Protein AF-T1A538-F1 (afdb_monomer_lite)

Secondary structure (DSSP, 8-state):
-HHHHHHHHHHH-TT-SEEEEEEEEEEEEEEESSTT-EEEEEEEEEEEEEEEE-TT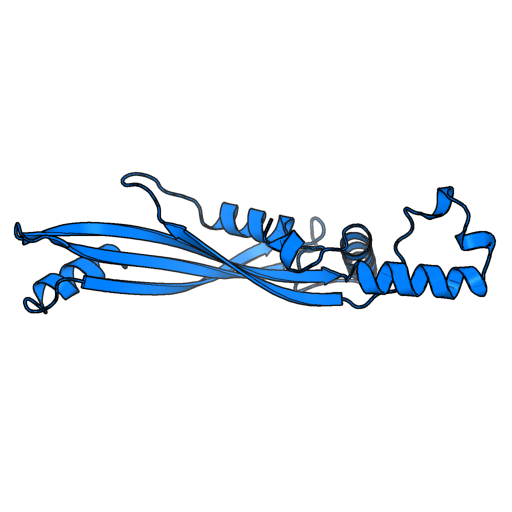S-EEEEEEEEEEEEEEEE-HHHHHHHHHHHHHH-GGGG-GGGTTS-----EEEEEEEEEEEEPTT----HHHHHHHHHHHSSEE--S---HHHHHHHHHHHHHS---HHHHH-

Structure (mmCIF, N/CA/C/O backbone):
data_AF-T1A538-F1
#
_entry.id   AF-T1A538-F1
#
loop_
_atom_site.group_PDB
_atom_site.id
_atom_site.type_symbol
_atom_site.label_atom_id
_atom_site.label_alt_id
_atom_site.label_comp_id
_atom_site.label_asym_id
_atom_site.label_entity_id
_atom_site.label_seq_id
_atom_site.pdbx_PDB_ins_code
_atom_site.Cartn_x
_atom_site.Cartn_y
_atom_site.Cartn_z
_atom_site.occupancy
_atom_site.B_iso_or_equiv
_atom_site.auth_seq_id
_atom_site.auth_comp_id
_atom_site.auth_asym_id
_atom_site.auth_atom_id
_atom_site.pdbx_PDB_model_num
ATOM 1 N N . ALA A 1 1 ? -17.164 -3.636 15.874 1.00 82.81 1 ALA A N 1
ATOM 2 C CA . ALA A 1 1 ? -16.855 -4.527 17.015 1.00 82.81 1 ALA A CA 1
ATOM 3 C C . ALA A 1 1 ? -15.858 -3.884 17.983 1.00 82.81 1 ALA A C 1
ATOM 5 O O . ALA A 1 1 ? -16.205 -3.760 19.150 1.00 82.81 1 ALA A O 1
ATOM 6 N N . CYS A 1 2 ? -14.695 -3.406 17.513 1.00 94.25 2 CYS A N 1
ATOM 7 C CA . CYS A 1 2 ? -13.630 -2.834 18.357 1.00 94.25 2 CYS A CA 1
ATOM 8 C C . CYS A 1 2 ? -14.102 -1.739 19.326 1.00 94.25 2 CYS A C 1
ATOM 10 O O . CYS A 1 2 ? -13.781 -1.815 20.503 1.00 94.25 2 CYS A O 1
ATOM 12 N N . ALA A 1 3 ? -14.936 -0.796 18.872 1.00 94.19 3 ALA A N 1
ATOM 13 C CA . ALA A 1 3 ? -15.484 0.266 19.723 1.00 94.19 3 ALA A CA 1
ATOM 14 C C . ALA A 1 3 ? -16.205 -0.251 20.977 1.00 94.19 3 ALA A C 1
ATOM 16 O O . ALA A 1 3 ? -15.856 0.139 22.085 1.00 94.19 3 ALA A O 1
ATOM 17 N N . LYS A 1 4 ? -17.134 -1.202 20.814 1.00 95.31 4 LYS A N 1
ATOM 18 C CA . LYS A 1 4 ? -17.867 -1.797 21.944 1.00 95.31 4 LYS A CA 1
ATOM 19 C C . LYS A 1 4 ? -16.934 -2.531 22.908 1.00 95.31 4 LYS A C 1
ATOM 21 O O . LYS A 1 4 ? -17.143 -2.496 24.111 1.00 95.31 4 LYS A O 1
ATOM 26 N N . ILE A 1 5 ? -15.908 -3.204 22.380 1.00 97.50 5 ILE A N 1
ATOM 27 C CA . ILE A 1 5 ? -14.914 -3.904 23.205 1.00 97.50 5 ILE A CA 1
ATOM 28 C C . ILE A 1 5 ? -14.076 -2.885 23.988 1.00 97.50 5 ILE A C 1
ATOM 30 O O . ILE A 1 5 ? -13.846 -3.085 25.173 1.00 97.50 5 ILE A O 1
ATOM 34 N N . ALA A 1 6 ? -13.657 -1.784 23.358 1.00 97.25 6 ALA A N 1
ATOM 35 C CA . ALA A 1 6 ? -12.864 -0.742 24.005 1.00 97.25 6 ALA A CA 1
ATOM 36 C C . ALA A 1 6 ? -13.640 -0.046 25.139 1.00 97.25 6 ALA A C 1
ATOM 38 O O . ALA A 1 6 ? -13.090 0.166 26.218 1.00 97.25 6 ALA A O 1
ATOM 39 N N . GLU A 1 7 ? -14.930 0.236 24.933 1.00 95.75 7 GLU A N 1
ATOM 40 C CA . GLU A 1 7 ? -15.821 0.747 25.986 1.00 95.75 7 GLU A CA 1
ATOM 41 C C . GLU A 1 7 ? -15.957 -0.249 27.145 1.00 95.75 7 GLU A C 1
ATOM 43 O O . GLU A 1 7 ? -15.768 0.113 28.307 1.00 95.75 7 GLU A O 1
ATOM 48 N N . GLU A 1 8 ? -16.231 -1.518 26.834 1.00 97.06 8 GLU A N 1
ATOM 49 C CA . GLU A 1 8 ? -16.399 -2.573 27.837 1.00 97.06 8 GLU A CA 1
ATOM 50 C C . GLU A 1 8 ? -15.119 -2.799 28.657 1.00 97.06 8 GLU A C 1
ATOM 52 O O . GLU A 1 8 ? -15.186 -3.040 29.865 1.00 97.06 8 GLU A O 1
ATOM 57 N N . LEU A 1 9 ? -13.941 -2.671 28.035 1.00 97.50 9 LEU A N 1
ATOM 58 C CA . LEU A 1 9 ? -12.662 -2.716 28.741 1.00 97.50 9 LEU A CA 1
ATOM 59 C C . LEU A 1 9 ? -12.579 -1.609 29.796 1.00 97.50 9 LEU A C 1
ATOM 61 O O . LEU A 1 9 ? -12.254 -1.899 30.944 1.00 97.50 9 LEU A O 1
ATOM 65 N N . LEU A 1 10 ? -12.939 -0.367 29.468 1.00 96.56 10 LEU A N 1
ATOM 66 C CA . LEU A 1 10 ? -12.928 0.713 30.458 1.00 96.56 10 LEU A CA 1
ATOM 67 C C . LEU A 1 10 ? -13.969 0.502 31.567 1.00 96.56 10 LEU A C 1
ATOM 69 O O . LEU A 1 10 ? -13.710 0.869 32.714 1.00 96.56 10 LEU A O 1
ATOM 73 N N . VAL A 1 11 ? -15.126 -0.098 31.268 1.00 95.06 11 VAL A N 1
ATOM 74 C CA . VAL A 1 11 ? -16.145 -0.440 32.281 1.00 95.06 11 VAL A CA 1
ATOM 75 C C . VAL A 1 11 ? -15.618 -1.480 33.274 1.00 95.06 11 VAL A C 1
ATOM 77 O O . VAL A 1 11 ? -15.795 -1.322 34.483 1.00 95.06 11 VAL A O 1
ATOM 80 N N . ARG A 1 12 ? -14.951 -2.531 32.782 1.00 96.94 12 ARG A N 1
ATOM 81 C CA . ARG A 1 12 ? -14.414 -3.621 33.617 1.00 96.94 12 ARG A CA 1
ATOM 82 C C . ARG A 1 12 ? -13.140 -3.238 34.359 1.00 96.94 12 ARG A C 1
ATOM 84 O O . ARG A 1 12 ? -12.905 -3.720 35.464 1.00 96.94 12 ARG A O 1
ATOM 91 N N . HIS A 1 13 ? -12.335 -2.365 33.770 1.00 96.44 13 HIS A N 1
ATOM 92 C CA . HIS A 1 13 ? -11.056 -1.922 34.307 1.00 96.44 13 HIS A CA 1
ATOM 93 C C . HIS A 1 13 ? -11.161 -0.463 34.763 1.00 96.44 13 HIS A C 1
ATOM 95 O O . HIS A 1 13 ? -10.557 0.427 34.178 1.00 96.44 13 HIS A O 1
ATOM 101 N N . GLN A 1 14 ? -11.918 -0.212 35.840 1.00 93.19 14 GLN A N 1
ATOM 102 C CA . GLN A 1 14 ? -12.175 1.146 36.358 1.00 93.19 14 GLN A CA 1
ATOM 103 C C . GLN A 1 14 ? -10.911 1.915 36.783 1.00 93.19 14 GLN A C 1
ATOM 105 O O . GLN A 1 14 ? -10.948 3.134 36.906 1.00 93.19 14 GLN A O 1
ATOM 110 N N . TYR A 1 15 ? -9.799 1.212 37.009 1.00 94.81 15 TYR A N 1
ATOM 111 C CA . TYR A 1 15 ? -8.495 1.804 37.318 1.00 94.81 15 TYR A CA 1
ATOM 112 C C . TYR A 1 15 ? -7.754 2.334 36.077 1.00 94.81 15 TYR A C 1
ATOM 114 O O . TYR A 1 15 ? -6.725 2.990 36.225 1.00 94.81 15 TYR A O 1
ATOM 122 N N . ALA A 1 16 ? -8.220 2.005 34.868 1.00 96.81 16 ALA A N 1
ATOM 123 C CA . ALA A 1 16 ? -7.608 2.408 33.610 1.00 96.81 16 ALA A CA 1
ATOM 124 C C . ALA A 1 16 ? -8.361 3.592 32.988 1.00 96.81 16 ALA A C 1
ATOM 126 O O . ALA A 1 16 ? -9.595 3.640 32.993 1.00 96.81 16 ALA A O 1
ATOM 127 N N . ASN A 1 17 ? -7.596 4.517 32.407 1.00 97.25 17 ASN A N 1
ATOM 128 C CA . ASN A 1 17 ? -8.140 5.642 31.647 1.00 97.25 17 ASN A CA 1
ATOM 129 C C . ASN A 1 17 ? -8.111 5.399 30.138 1.00 97.25 17 ASN A C 1
ATOM 131 O O . ASN A 1 17 ? -8.857 6.044 29.416 1.00 97.25 17 ASN A O 1
ATOM 135 N N . ASP A 1 18 ? -7.308 4.452 29.658 1.00 97.81 18 ASP A N 1
ATOM 136 C CA . ASP A 1 18 ? -7.101 4.216 28.234 1.00 97.81 18 ASP A CA 1
ATOM 137 C C . ASP A 1 18 ? -7.302 2.737 27.901 1.00 97.81 18 ASP A C 1
ATOM 139 O O . ASP A 1 18 ? -6.830 1.852 28.618 1.00 97.81 18 ASP A O 1
ATOM 143 N N . ALA A 1 19 ? -7.981 2.467 26.790 1.00 97.94 19 ALA A N 1
ATOM 144 C CA . ALA A 1 19 ? -8.110 1.132 26.222 1.00 97.94 19 ALA A CA 1
ATOM 145 C C . ALA A 1 19 ? -7.932 1.197 24.704 1.00 97.94 19 ALA A C 1
ATOM 147 O O . ALA A 1 19 ? -8.561 2.008 24.033 1.00 97.94 19 ALA A O 1
ATOM 148 N N . THR A 1 20 ? -7.088 0.327 24.149 1.00 97.62 20 THR A N 1
ATOM 149 C CA . THR A 1 20 ? -6.915 0.195 22.696 1.00 97.62 20 THR A CA 1
ATOM 150 C C . THR A 1 20 ? -7.290 -1.213 22.272 1.00 97.62 20 THR A C 1
ATOM 152 O O . THR A 1 20 ? -6.812 -2.187 22.850 1.00 97.62 20 THR A O 1
ATOM 155 N N . VAL A 1 21 ? -8.148 -1.317 21.261 1.00 98.12 21 VAL A N 1
ATOM 156 C CA . VAL A 1 21 ? -8.558 -2.586 20.656 1.00 98.12 21 VAL A CA 1
ATOM 157 C C . VAL A 1 21 ? -8.263 -2.529 19.170 1.00 98.12 21 VAL A C 1
ATOM 159 O O . VAL A 1 21 ? -8.802 -1.674 18.470 1.00 98.12 21 VAL A O 1
ATOM 162 N N . SER A 1 22 ? -7.455 -3.463 18.687 1.00 97.31 22 SER A N 1
ATOM 163 C CA . SER A 1 22 ? -7.200 -3.668 17.265 1.00 97.31 22 SER A CA 1
ATOM 164 C C . SER A 1 22 ? -7.777 -5.004 16.796 1.00 97.31 22 SER A C 1
ATOM 166 O O . SER A 1 22 ? -7.909 -5.956 17.566 1.00 97.31 22 SER A O 1
ATOM 168 N N . ALA A 1 23 ? -8.163 -5.058 15.527 1.00 96.88 23 ALA A N 1
ATOM 169 C CA . ALA A 1 23 ? -8.575 -6.267 14.835 1.00 96.88 23 ALA A CA 1
ATOM 170 C C . ALA A 1 23 ? -8.012 -6.248 13.414 1.00 96.88 23 ALA A C 1
ATOM 172 O O . ALA A 1 23 ? -7.987 -5.203 12.761 1.00 96.88 23 ALA A O 1
ATOM 173 N N . GLU A 1 24 ? -7.591 -7.415 12.943 1.00 96.81 24 GLU A N 1
ATOM 174 C CA . GLU A 1 24 ? -7.107 -7.635 11.584 1.00 96.81 24 GLU A CA 1
ATOM 175 C C . GLU A 1 24 ? -7.903 -8.795 10.982 1.00 96.81 24 GLU A C 1
ATOM 177 O O . GLU A 1 24 ? -8.223 -9.760 11.683 1.00 96.81 24 GLU A O 1
ATOM 182 N N . ALA A 1 25 ? -8.271 -8.682 9.710 1.00 95.94 25 ALA A N 1
ATOM 183 C CA . ALA A 1 25 ? -9.032 -9.706 9.009 1.00 95.94 25 ALA A CA 1
ATOM 184 C C . ALA A 1 25 ? -8.546 -9.851 7.568 1.00 95.94 25 ALA A C 1
ATOM 186 O O . ALA A 1 25 ? -8.325 -8.851 6.884 1.00 95.94 25 ALA A O 1
ATOM 187 N N . GLU A 1 26 ? -8.429 -11.096 7.108 1.00 95.81 26 GLU A N 1
ATOM 188 C CA . GLU A 1 26 ? -8.192 -11.401 5.699 1.00 95.81 26 GLU A CA 1
ATOM 189 C C . GLU A 1 26 ? -9.430 -11.040 4.872 1.00 95.81 26 GLU A C 1
ATOM 191 O O . GLU A 1 26 ? -10.569 -11.351 5.233 1.00 95.81 26 GLU A O 1
ATOM 196 N N . PHE A 1 27 ? -9.195 -10.376 3.749 1.00 94.69 27 PHE A N 1
ATOM 197 C CA . PHE A 1 27 ? -10.213 -9.909 2.829 1.00 94.69 27 PHE A CA 1
ATOM 198 C C . PHE A 1 27 ? -9.806 -10.259 1.405 1.00 94.69 27 PHE A C 1
ATOM 200 O O . PHE A 1 27 ? -8.691 -9.972 0.980 1.00 94.69 27 PHE A O 1
ATOM 207 N N . PHE A 1 28 ? -10.721 -10.875 0.663 1.00 94.69 28 PHE A N 1
ATOM 208 C CA . PHE A 1 28 ? -10.448 -11.366 -0.682 1.00 94.69 28 PHE A CA 1
ATOM 209 C C . PHE A 1 28 ? -11.250 -10.564 -1.700 1.00 94.69 28 PHE A C 1
ATOM 211 O O . PHE A 1 28 ? -12.479 -10.503 -1.615 1.00 94.69 28 PHE A O 1
ATOM 218 N N . LEU A 1 29 ? -10.567 -9.996 -2.694 1.00 93.12 29 LEU A N 1
ATOM 219 C CA . LEU A 1 29 ? -11.211 -9.364 -3.844 1.00 93.12 29 LEU A CA 1
ATOM 220 C C . LEU A 1 29 ? -10.921 -10.160 -5.102 1.00 93.12 29 LEU A C 1
ATOM 222 O O . LEU A 1 29 ? -9.799 -10.598 -5.344 1.00 93.12 29 LEU A O 1
ATOM 226 N N . ARG A 1 30 ? -11.944 -10.314 -5.939 1.00 93.06 30 ARG A N 1
ATOM 227 C CA . ARG A 1 30 ? -11.769 -10.905 -7.258 1.00 93.06 30 ARG A CA 1
ATOM 228 C C . ARG A 1 30 ? -11.192 -9.854 -8.202 1.00 93.06 30 ARG A C 1
ATOM 230 O O . ARG A 1 30 ? -11.893 -8.909 -8.554 1.00 93.06 30 ARG A O 1
ATOM 237 N N . LYS A 1 31 ? -9.923 -10.009 -8.582 1.00 90.88 31 LYS A N 1
ATOM 238 C CA . LYS A 1 31 ? -9.180 -9.057 -9.420 1.00 90.88 31 LYS A CA 1
ATOM 239 C C . LYS A 1 31 ? -8.250 -9.791 -10.375 1.00 90.88 31 LYS A C 1
ATOM 241 O O . LYS A 1 31 ? -7.918 -10.954 -10.179 1.00 90.88 31 LYS A O 1
ATOM 246 N N . GLY A 1 32 ? -7.849 -9.111 -11.440 1.00 89.88 32 GLY A N 1
ATOM 247 C CA . GLY A 1 32 ? -6.956 -9.658 -12.447 1.00 89.88 32 GLY A CA 1
ATOM 248 C C . GLY A 1 32 ? -6.352 -8.559 -13.299 1.00 89.88 32 GLY A C 1
ATOM 249 O O . GLY A 1 32 ? -6.907 -7.469 -13.411 1.00 89.88 32 GLY A O 1
ATOM 250 N N . ILE A 1 33 ? -5.229 -8.861 -13.939 1.00 87.81 33 ILE A N 1
ATOM 251 C CA . ILE A 1 33 ? -4.534 -7.920 -14.829 1.00 87.81 33 ILE A CA 1
ATOM 252 C C . ILE A 1 33 ? -5.327 -7.593 -16.105 1.00 87.81 33 ILE A C 1
ATOM 254 O O . ILE A 1 33 ? -5.079 -6.583 -16.759 1.00 87.81 33 ILE A O 1
ATOM 258 N N . ALA A 1 34 ? -6.274 -8.457 -16.475 1.00 85.12 34 ALA A N 1
ATOM 259 C CA . ALA A 1 34 ? -7.147 -8.290 -17.624 1.00 85.12 34 ALA A CA 1
ATOM 260 C C . ALA A 1 34 ? -8.491 -9.006 -17.391 1.00 85.12 34 ALA A C 1
ATOM 262 O O . ALA A 1 34 ? -8.535 -10.004 -16.660 1.00 85.12 34 ALA A O 1
ATOM 263 N N . PRO A 1 35 ? -9.577 -8.566 -18.057 1.00 81.31 35 PRO A N 1
ATOM 264 C CA . PRO A 1 35 ? -10.861 -9.261 -18.015 1.00 81.31 35 PRO A CA 1
ATOM 265 C C . PRO A 1 35 ? -10.726 -10.745 -18.388 1.00 81.31 35 PRO A C 1
ATOM 267 O O . PRO A 1 35 ? -10.026 -11.099 -19.338 1.00 81.31 35 PRO A O 1
ATOM 270 N N . GLY A 1 36 ? -11.390 -11.624 -17.634 1.00 83.44 36 GLY A N 1
ATOM 271 C CA . GLY A 1 36 ? -11.318 -13.079 -17.833 1.00 83.44 36 GLY A CA 1
ATOM 272 C C . GLY A 1 36 ? -10.043 -13.749 -17.298 1.00 83.44 36 GLY A C 1
ATOM 273 O O . GLY A 1 36 ? -9.903 -14.964 -17.427 1.00 83.44 36 GLY A O 1
ATOM 274 N N . ARG A 1 37 ? -9.131 -12.989 -16.676 1.00 84.19 37 ARG A N 1
ATOM 275 C CA . ARG A 1 37 ? -7.935 -13.487 -15.972 1.00 84.19 37 ARG A CA 1
ATOM 276 C C . ARG A 1 37 ? -7.932 -13.054 -14.510 1.00 84.19 37 ARG A C 1
ATOM 278 O O . ARG A 1 37 ? -6.963 -12.483 -14.024 1.00 84.19 37 ARG A O 1
ATOM 285 N N . GLU A 1 38 ? -9.052 -13.284 -13.842 1.00 91.38 38 GLU A N 1
ATOM 286 C CA . GLU A 1 38 ? -9.250 -12.890 -12.451 1.00 91.38 38 GLU A CA 1
ATOM 287 C C . GLU A 1 38 ? -9.004 -14.064 -11.504 1.00 91.38 38 GLU A C 1
ATOM 289 O O . GLU A 1 38 ? -9.413 -15.196 -11.777 1.00 91.38 38 GLU A O 1
ATOM 294 N N . SER A 1 39 ? -8.403 -13.762 -10.362 1.00 91.44 39 SER A N 1
ATOM 295 C CA . SER A 1 39 ? -8.261 -14.631 -9.198 1.00 91.44 39 SER A CA 1
ATOM 296 C C . SER A 1 39 ? -8.769 -13.913 -7.950 1.00 91.44 39 SER A C 1
ATOM 298 O O . SER A 1 39 ? -9.120 -12.734 -7.993 1.00 91.44 39 SER A O 1
ATOM 300 N N . PHE A 1 40 ? -8.868 -14.642 -6.841 1.00 94.19 40 PHE A N 1
ATOM 301 C CA . PHE A 1 40 ? -9.010 -14.013 -5.534 1.00 94.19 40 PHE A CA 1
ATOM 302 C C . PHE A 1 40 ? -7.633 -13.550 -5.073 1.00 94.19 40 PHE A C 1
ATOM 304 O O . PHE A 1 40 ? -6.747 -14.379 -4.878 1.00 94.19 40 PHE A O 1
ATOM 311 N N . GLU A 1 41 ? -7.482 -12.241 -4.926 1.00 93.56 41 GLU A N 1
ATOM 312 C CA . GLU A 1 41 ? -6.303 -11.603 -4.351 1.00 93.56 41 GLU A CA 1
ATOM 313 C C . GLU A 1 41 ? -6.571 -11.312 -2.872 1.00 93.56 41 GLU A C 1
ATOM 315 O O . GLU A 1 41 ? -7.681 -10.899 -2.511 1.00 93.56 41 GLU A O 1
ATOM 320 N N . ASP A 1 42 ? -5.574 -11.568 -2.028 1.00 93.81 42 ASP A N 1
ATOM 321 C CA . ASP A 1 42 ? -5.648 -11.403 -0.582 1.00 93.81 42 ASP A CA 1
ATOM 322 C C . ASP A 1 42 ? -5.168 -10.023 -0.125 1.00 93.81 42 ASP A C 1
ATOM 324 O O . ASP A 1 42 ? -4.167 -9.473 -0.587 1.00 93.81 42 ASP A O 1
ATOM 328 N N . PHE A 1 43 ? -5.902 -9.478 0.835 1.00 95.62 43 PHE A N 1
ATOM 329 C CA . PHE A 1 43 ? -5.629 -8.212 1.491 1.00 95.62 43 PHE A CA 1
ATOM 330 C C . PHE A 1 43 ? -5.924 -8.344 2.982 1.00 95.62 43 PHE A C 1
ATOM 332 O O . PHE A 1 43 ? -6.675 -9.226 3.401 1.00 95.62 43 PHE A O 1
ATOM 339 N N . THR A 1 44 ? -5.402 -7.423 3.786 1.00 97.38 44 THR A N 1
ATOM 340 C CA . THR A 1 44 ? -5.754 -7.347 5.208 1.00 97.38 44 THR A CA 1
ATOM 341 C C . THR A 1 44 ? -6.538 -6.071 5.462 1.00 97.38 44 THR A C 1
ATOM 343 O O . THR A 1 44 ? -6.065 -4.980 5.151 1.00 97.38 44 THR A O 1
ATOM 346 N N . ILE A 1 45 ? -7.720 -6.185 6.064 1.00 96.94 45 ILE A N 1
ATOM 347 C CA . ILE A 1 45 ? -8.454 -5.041 6.611 1.00 96.94 45 ILE A CA 1
ATOM 348 C C . ILE A 1 45 ? -8.068 -4.879 8.076 1.00 96.94 45 ILE A C 1
ATOM 350 O O . ILE A 1 45 ? -7.982 -5.851 8.828 1.00 96.94 45 ILE A O 1
ATOM 354 N N . LEU A 1 46 ? -7.861 -3.632 8.480 1.00 96.75 46 LEU A N 1
ATOM 355 C CA . LEU A 1 46 ? -7.456 -3.253 9.821 1.00 96.75 46 LEU A CA 1
ATOM 356 C C . LEU A 1 46 ? -8.547 -2.397 10.453 1.00 96.75 46 LEU A C 1
ATOM 358 O O . LEU A 1 46 ? -9.087 -1.484 9.826 1.00 96.75 46 LEU A O 1
ATOM 362 N N . ALA A 1 47 ? -8.836 -2.653 11.719 1.00 96.12 47 ALA A N 1
ATOM 363 C CA . ALA A 1 47 ? -9.679 -1.796 12.534 1.00 96.12 47 ALA A CA 1
ATOM 364 C C . ALA A 1 47 ? -8.987 -1.537 13.868 1.00 96.12 47 ALA A C 1
ATOM 366 O O . ALA A 1 47 ? -8.518 -2.465 14.521 1.00 96.12 47 ALA A O 1
ATOM 367 N N . GLU A 1 48 ? -8.971 -0.286 14.305 1.00 96.75 48 GLU A N 1
ATOM 368 C CA . GLU A 1 48 ? -8.467 0.107 15.618 1.00 96.75 48 GLU A CA 1
ATOM 369 C C . GLU A 1 48 ? -9.524 0.951 16.326 1.00 96.75 48 GLU A C 1
ATOM 371 O O . GLU A 1 48 ? -10.320 1.659 15.711 1.00 96.75 48 GLU A O 1
ATOM 376 N N . THR A 1 49 ? -9.613 0.865 17.643 1.00 97.50 49 THR A N 1
ATOM 377 C CA . THR A 1 49 ? -10.359 1.842 18.427 1.00 97.50 49 THR A CA 1
ATOM 378 C C . THR A 1 49 ? -9.615 2.126 19.712 1.00 97.50 49 THR A C 1
ATOM 380 O O . THR A 1 49 ? -9.316 1.205 20.471 1.00 97.50 49 THR A O 1
ATOM 383 N N . ARG A 1 50 ? -9.342 3.407 19.944 1.00 97.06 50 ARG A N 1
ATOM 384 C CA . ARG A 1 50 ? -8.859 3.933 21.215 1.00 97.06 50 ARG A CA 1
ATOM 385 C C . ARG A 1 50 ? -10.043 4.503 21.983 1.00 97.06 50 ARG A C 1
ATOM 387 O O . ARG A 1 50 ? -10.806 5.291 21.432 1.00 97.06 50 ARG A O 1
ATOM 394 N N . ALA A 1 51 ? -10.194 4.100 23.232 1.00 97.25 51 ALA A N 1
ATOM 395 C CA . ALA A 1 51 ? -11.124 4.683 24.179 1.00 97.25 51 ALA A CA 1
ATOM 396 C C . ALA A 1 51 ? -10.332 5.401 25.269 1.00 97.25 51 ALA A C 1
ATOM 398 O O . ALA A 1 51 ? -9.376 4.831 25.798 1.00 97.25 51 ALA A O 1
ATOM 399 N N . HIS A 1 52 ? -10.746 6.618 25.609 1.00 97.38 52 HIS A N 1
ATOM 400 C CA . HIS A 1 52 ? -10.143 7.419 26.667 1.00 97.38 52 HIS A CA 1
ATOM 401 C C . HIS A 1 52 ? -11.217 7.890 27.650 1.00 97.38 52 HIS A C 1
ATOM 403 O O . HIS A 1 52 ? -12.247 8.420 27.239 1.00 97.38 52 HIS A O 1
ATOM 409 N N . ARG A 1 53 ? -10.980 7.708 28.949 1.00 97.12 53 ARG A N 1
ATOM 410 C CA . ARG A 1 53 ? -11.811 8.212 30.043 1.00 97.12 53 ARG A CA 1
ATOM 411 C C . ARG A 1 53 ? -11.240 9.540 30.532 1.00 97.12 53 ARG A C 1
ATOM 413 O O . ARG A 1 53 ? -10.170 9.573 31.136 1.00 97.12 53 ARG A O 1
ATOM 420 N N . GLY A 1 54 ? -11.992 10.613 30.310 1.00 94.56 54 GLY A N 1
ATOM 421 C CA . GLY A 1 54 ? -11.677 11.940 30.823 1.00 94.56 54 GLY A CA 1
ATOM 422 C C . GLY A 1 54 ? -11.835 12.044 32.342 1.00 94.56 54 GLY A C 1
ATOM 423 O O . GLY A 1 54 ? -12.442 11.194 32.996 1.00 94.56 54 GLY A O 1
ATOM 424 N N . ALA A 1 55 ? -11.319 13.133 32.916 1.00 92.81 55 ALA A N 1
ATOM 425 C CA . ALA A 1 55 ? -11.412 13.410 34.353 1.00 92.81 55 ALA A CA 1
ATOM 426 C C . ALA A 1 55 ? -12.860 13.588 34.859 1.00 92.81 55 ALA A C 1
ATOM 428 O O . ALA A 1 55 ? -13.127 13.412 36.044 1.00 92.81 55 ALA A O 1
ATOM 429 N N . ASP A 1 56 ? -13.793 13.918 33.965 1.00 93.00 56 ASP A N 1
ATOM 430 C CA . ASP A 1 56 ? -15.235 14.000 34.219 1.00 93.00 56 ASP A CA 1
ATOM 431 C C . ASP A 1 56 ? -15.942 12.631 34.152 1.00 93.00 56 ASP A C 1
ATOM 433 O O . ASP A 1 56 ? -17.157 12.540 34.331 1.00 93.00 56 ASP A O 1
ATOM 437 N N . GLY A 1 57 ? -15.187 11.560 33.895 1.00 89.56 57 GLY A N 1
ATOM 438 C CA . GLY A 1 57 ? -15.686 10.199 33.749 1.00 89.56 57 GLY A CA 1
ATOM 439 C C . GLY A 1 57 ? -16.273 9.889 32.371 1.00 89.56 57 GLY A C 1
ATOM 440 O O . GLY A 1 57 ? -16.612 8.725 32.133 1.00 89.56 57 GLY A O 1
ATOM 441 N N . GLN A 1 58 ? -16.367 10.872 31.464 1.00 93.56 58 GLN A N 1
ATOM 442 C CA . GLN A 1 58 ? -16.855 10.651 30.104 1.00 93.56 58 GLN A CA 1
ATOM 443 C C . GLN A 1 58 ? -15.842 9.851 29.289 1.00 93.56 58 GLN A C 1
ATOM 445 O O . GLN A 1 58 ? -14.632 10.041 29.406 1.00 93.56 58 GLN A O 1
ATOM 450 N N . VAL A 1 59 ? -16.351 8.949 28.450 1.00 94.38 59 VAL A N 1
ATOM 451 C CA . VAL A 1 59 ? -15.530 8.141 27.547 1.00 94.38 59 VAL A CA 1
ATOM 452 C C . VAL A 1 59 ? -15.616 8.720 26.142 1.00 94.38 59 VAL A C 1
ATOM 454 O O . VAL A 1 59 ? -16.707 8.881 25.598 1.00 94.38 59 VAL A O 1
ATOM 457 N N . THR A 1 60 ? -14.464 9.006 25.545 1.00 95.25 60 THR A N 1
ATOM 458 C CA . THR A 1 60 ? -14.337 9.383 24.138 1.00 95.25 60 THR A CA 1
ATOM 459 C C . THR A 1 60 ? -13.740 8.231 23.343 1.00 95.25 60 THR A C 1
ATOM 461 O O . THR A 1 60 ? -12.909 7.472 23.845 1.00 95.25 60 THR A O 1
ATOM 464 N N . LEU A 1 61 ? -14.185 8.086 22.094 1.00 95.56 61 LEU A N 1
ATOM 465 C CA . LEU A 1 61 ? -13.715 7.047 21.187 1.00 95.56 61 LEU A CA 1
ATOM 466 C C . LEU A 1 61 ? -13.063 7.660 19.955 1.00 95.56 61 LEU A C 1
ATOM 468 O O . LEU A 1 61 ? -13.689 8.443 19.240 1.00 95.56 61 LEU A O 1
ATOM 472 N N . THR A 1 62 ? -11.860 7.192 19.649 1.00 95.94 62 THR A N 1
ATOM 473 C CA . THR A 1 62 ? -11.181 7.442 18.382 1.00 95.94 62 THR A CA 1
ATOM 474 C C . THR A 1 62 ? -11.134 6.144 17.597 1.00 95.94 62 THR A C 1
ATOM 476 O O . THR A 1 62 ? -10.496 5.171 18.003 1.00 95.94 62 THR A O 1
ATOM 479 N N . ARG A 1 63 ? -11.859 6.103 16.480 1.00 96.00 63 ARG A N 1
ATOM 480 C CA . ARG A 1 63 ? -11.937 4.926 15.609 1.00 96.00 63 ARG A CA 1
ATOM 481 C C . ARG A 1 63 ? -10.876 5.039 14.527 1.00 96.00 63 ARG A C 1
ATOM 483 O O . ARG A 1 63 ? -10.684 6.119 13.984 1.00 96.00 63 ARG A O 1
ATOM 490 N N . GLY A 1 64 ? -10.248 3.927 14.187 1.00 95.44 64 GLY A N 1
ATOM 491 C CA . GLY A 1 64 ? -9.326 3.808 13.073 1.00 95.44 64 GLY A CA 1
ATOM 492 C C . GLY A 1 64 ? -9.760 2.709 12.113 1.00 95.44 64 GLY A C 1
ATOM 493 O O . GLY A 1 64 ? -10.258 1.662 12.536 1.00 95.44 64 GLY A O 1
ATOM 494 N N . ILE A 1 65 ? -9.556 2.955 10.824 1.00 96.19 65 ILE A N 1
ATOM 495 C CA . ILE A 1 65 ? -9.693 1.960 9.762 1.00 96.19 65 ILE A CA 1
ATOM 496 C C . ILE A 1 65 ? -8.425 1.960 8.924 1.00 96.19 65 ILE A C 1
ATOM 498 O O . ILE A 1 65 ? -7.784 2.994 8.721 1.00 96.19 65 ILE A O 1
ATOM 502 N N . GLY A 1 66 ? -8.047 0.786 8.456 1.00 96.56 66 GLY A N 1
ATOM 503 C CA . GLY A 1 66 ? -6.859 0.623 7.661 1.00 96.56 66 GLY A CA 1
ATOM 504 C C . GLY A 1 66 ? -6.960 -0.549 6.716 1.00 96.56 66 GLY A C 1
ATOM 505 O O . GLY A 1 66 ? -7.897 -1.349 6.763 1.00 96.56 66 GLY A O 1
ATOM 506 N N . ALA A 1 67 ? -5.955 -0.640 5.868 1.00 97.38 67 ALA A N 1
ATOM 507 C CA . ALA A 1 67 ? -5.792 -1.744 4.958 1.00 97.38 67 ALA A CA 1
ATOM 508 C C . ALA A 1 67 ? -4.305 -2.019 4.735 1.00 97.38 67 ALA A C 1
ATOM 510 O O . ALA A 1 67 ? -3.455 -1.140 4.904 1.00 97.38 67 ALA A O 1
ATOM 511 N N . GLU A 1 68 ? -3.993 -3.247 4.360 1.00 97.38 68 GLU A N 1
ATOM 512 C CA . GLU A 1 68 ? -2.665 -3.663 3.951 1.00 97.38 68 GLU A CA 1
ATOM 513 C C . GLU A 1 68 ? -2.768 -4.473 2.663 1.00 97.38 68 GLU A C 1
ATOM 515 O O . GLU A 1 68 ? -3.611 -5.365 2.539 1.00 97.38 68 GLU A O 1
ATOM 520 N N . ALA A 1 69 ? -1.899 -4.149 1.709 1.00 96.38 69 ALA A N 1
ATOM 521 C CA . ALA A 1 69 ? -1.806 -4.846 0.438 1.00 96.38 69 ALA A CA 1
ATOM 522 C C . ALA A 1 69 ? -0.349 -5.129 0.075 1.00 96.38 69 ALA A C 1
ATOM 524 O O . ALA A 1 69 ? 0.581 -4.408 0.464 1.00 96.38 69 ALA A O 1
ATOM 525 N N . VAL A 1 70 ? -0.166 -6.189 -0.706 1.00 95.50 70 VAL A N 1
ATOM 526 C CA . VAL A 1 70 ? 1.121 -6.561 -1.281 1.00 95.50 70 VAL A CA 1
ATOM 527 C C . VAL A 1 70 ? 1.191 -6.080 -2.726 1.00 95.50 70 VAL A C 1
ATOM 529 O O . VAL A 1 70 ? 0.323 -6.355 -3.551 1.00 95.50 70 VAL A O 1
ATOM 532 N N . GLY A 1 71 ? 2.273 -5.382 -3.045 1.00 95.19 71 GLY A N 1
ATOM 533 C CA . GLY A 1 71 ? 2.586 -4.947 -4.394 1.00 95.19 71 GLY A CA 1
ATOM 534 C C . GLY A 1 71 ? 4.035 -5.208 -4.759 1.00 95.19 71 GLY A C 1
ATOM 535 O O . GLY A 1 71 ? 4.783 -5.888 -4.049 1.00 95.19 71 GLY A O 1
ATOM 536 N N . MET A 1 72 ? 4.434 -4.651 -5.892 1.00 96.19 72 MET A N 1
ATOM 537 C CA . MET A 1 72 ? 5.787 -4.741 -6.406 1.00 96.19 72 MET A CA 1
ATOM 538 C C . MET A 1 72 ? 6.360 -3.342 -6.600 1.00 96.19 72 MET A C 1
ATOM 540 O O . MET A 1 72 ? 5.706 -2.465 -7.168 1.00 96.19 72 MET A O 1
ATOM 544 N N . THR A 1 73 ? 7.601 -3.149 -6.163 1.00 97.88 73 THR A N 1
ATOM 545 C CA . THR A 1 73 ? 8.373 -1.926 -6.403 1.00 97.88 73 THR A CA 1
ATOM 546 C C . THR A 1 73 ? 9.600 -2.246 -7.242 1.00 97.88 73 THR A C 1
ATOM 548 O O . THR A 1 73 ? 10.254 -3.268 -7.029 1.00 97.88 73 THR A O 1
ATOM 551 N N . ALA A 1 74 ? 9.891 -1.392 -8.224 1.00 98.19 74 ALA A N 1
ATOM 552 C CA . ALA A 1 74 ? 11.095 -1.459 -9.050 1.00 98.19 74 ALA A CA 1
ATOM 553 C C . ALA A 1 74 ? 12.012 -0.281 -8.708 1.00 98.19 74 ALA A C 1
ATOM 555 O O . ALA A 1 74 ? 11.537 0.845 -8.565 1.00 98.19 74 ALA A O 1
ATOM 556 N N . CYS A 1 75 ? 13.314 -0.534 -8.567 1.00 97.81 75 CYS A N 1
ATOM 557 C CA . CYS A 1 75 ? 14.256 0.469 -8.077 1.00 97.81 75 CYS A CA 1
ATOM 558 C C . CYS A 1 75 ? 14.663 1.462 -9.182 1.00 97.81 75 CYS A C 1
ATOM 560 O O . CYS A 1 75 ? 15.306 1.046 -10.153 1.00 97.81 75 CYS A O 1
ATOM 562 N N . PRO A 1 76 ? 14.365 2.769 -9.046 1.00 97.25 76 PRO A N 1
ATOM 563 C CA . PRO A 1 76 ? 14.797 3.763 -10.031 1.00 97.25 76 PRO A CA 1
ATOM 564 C C . PRO A 1 76 ? 16.319 3.979 -10.010 1.00 97.25 76 PRO A C 1
ATOM 566 O O . PRO A 1 76 ? 16.930 4.111 -11.065 1.00 97.25 76 PRO A O 1
ATOM 569 N N . CYS A 1 77 ? 16.968 3.926 -8.840 1.00 96.94 77 CYS A N 1
ATOM 570 C CA . CYS A 1 77 ? 18.423 4.117 -8.719 1.00 96.94 77 CYS A CA 1
ATOM 571 C C . CYS A 1 77 ? 19.229 3.057 -9.487 1.00 96.94 77 CYS A C 1
ATOM 573 O O . CYS A 1 77 ? 20.129 3.380 -10.267 1.00 96.94 77 CYS A O 1
ATOM 575 N N . ALA A 1 78 ? 18.888 1.780 -9.293 1.00 97.56 78 ALA A N 1
ATOM 576 C CA . ALA A 1 78 ? 19.562 0.690 -9.989 1.00 97.56 78 ALA A CA 1
ATOM 577 C C . ALA A 1 78 ? 19.284 0.737 -11.499 1.00 97.56 78 ALA A C 1
ATOM 579 O O . ALA A 1 78 ? 20.192 0.473 -12.284 1.00 97.56 78 ALA A O 1
ATOM 580 N N . MET A 1 79 ? 18.079 1.155 -11.901 1.00 96.94 79 MET A N 1
ATOM 581 C CA . MET A 1 79 ? 17.719 1.331 -13.307 1.00 96.94 79 MET A CA 1
ATOM 582 C C . MET A 1 79 ? 18.607 2.364 -14.007 1.00 96.94 79 MET A C 1
ATOM 584 O O . MET A 1 79 ? 19.164 2.075 -15.068 1.00 96.94 79 MET A O 1
ATOM 588 N N . GLU A 1 80 ? 18.779 3.539 -13.399 1.00 95.38 80 GLU A N 1
ATOM 589 C CA . GLU A 1 80 ? 19.637 4.594 -13.948 1.00 95.38 80 GLU A CA 1
ATOM 590 C C . GLU A 1 80 ? 21.112 4.180 -13.948 1.00 95.38 80 GLU A C 1
ATOM 592 O O . GLU A 1 80 ? 21.793 4.320 -14.960 1.00 95.38 80 GLU A O 1
ATOM 597 N N . THR A 1 81 ? 21.591 3.539 -12.879 1.00 96.31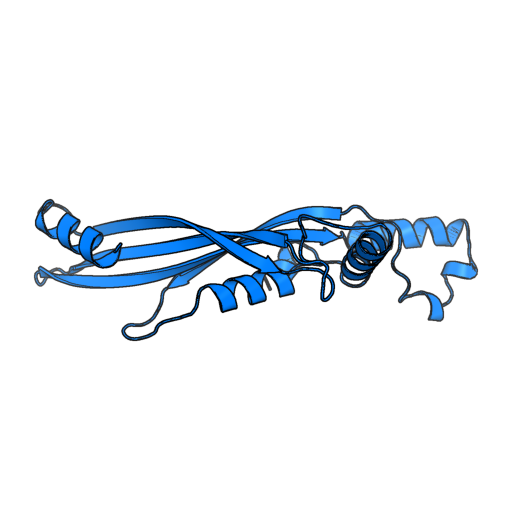 81 THR A N 1
ATOM 598 C CA . THR A 1 81 ? 22.974 3.030 -12.830 1.00 96.31 81 THR A CA 1
ATOM 599 C C . THR A 1 81 ? 23.243 2.000 -13.934 1.00 96.31 81 THR A C 1
ATOM 601 O O . THR A 1 81 ? 24.295 2.015 -14.580 1.00 96.31 81 THR A O 1
ATOM 604 N N . CYS A 1 82 ? 22.299 1.085 -14.175 1.00 96.69 82 CYS A N 1
ATOM 605 C CA . CYS A 1 82 ? 22.396 0.117 -15.264 1.00 96.69 82 CYS A CA 1
ATOM 606 C C . CYS A 1 82 ? 22.376 0.810 -16.631 1.00 96.69 82 CYS A C 1
ATOM 608 O O . CYS A 1 82 ? 23.155 0.433 -17.507 1.00 96.69 82 CYS A O 1
ATOM 610 N N . ARG A 1 83 ? 21.536 1.836 -16.813 1.00 95.38 83 ARG A N 1
ATOM 611 C CA . ARG A 1 83 ? 21.491 2.640 -18.040 1.00 95.38 83 ARG A CA 1
ATOM 612 C C . ARG A 1 83 ? 22.823 3.326 -18.318 1.00 95.38 83 ARG A C 1
ATOM 614 O O . ARG A 1 83 ? 23.319 3.221 -19.437 1.00 95.38 83 ARG A O 1
ATOM 621 N N . GLU A 1 84 ? 23.406 3.996 -17.331 1.00 94.75 84 GLU A N 1
ATOM 622 C CA . GLU A 1 84 ? 24.693 4.688 -17.465 1.00 94.75 84 GLU A CA 1
ATOM 623 C C . GLU A 1 84 ? 25.802 3.726 -17.903 1.00 94.75 84 GLU A C 1
ATOM 625 O O . GLU A 1 84 ? 26.511 3.992 -18.876 1.00 94.75 84 GLU A O 1
ATOM 630 N N . ARG A 1 85 ? 25.906 2.564 -17.244 1.00 95.94 85 ARG A N 1
ATOM 631 C CA . ARG A 1 85 ? 26.907 1.542 -17.587 1.00 95.94 85 ARG A CA 1
ATOM 632 C C . ARG A 1 85 ? 26.706 0.983 -18.990 1.00 95.94 85 ARG A C 1
ATOM 634 O O . ARG A 1 85 ? 27.651 0.944 -19.771 1.00 95.94 85 ARG A O 1
ATOM 641 N N . LEU A 1 86 ? 25.475 0.605 -19.333 1.00 96.12 86 LEU A N 1
ATOM 642 C CA . LEU A 1 86 ? 25.170 0.044 -20.649 1.00 96.12 86 LEU A CA 1
ATOM 643 C C . LEU A 1 86 ? 25.328 1.070 -21.770 1.00 96.12 86 LEU A C 1
ATOM 645 O O . LEU A 1 86 ? 25.633 0.688 -22.891 1.00 96.12 86 LEU A O 1
ATOM 649 N N . THR A 1 87 ? 25.174 2.362 -21.487 1.00 96.19 87 THR A N 1
ATOM 650 C CA . THR A 1 87 ? 25.410 3.419 -22.479 1.00 96.19 87 THR A CA 1
ATOM 651 C C . THR A 1 87 ? 26.884 3.489 -22.893 1.00 96.19 87 THR A C 1
ATOM 653 O O . THR A 1 87 ? 27.172 3.798 -24.047 1.00 96.19 87 THR A O 1
ATOM 656 N N . ALA A 1 88 ? 27.821 3.146 -22.000 1.00 94.69 88 ALA A N 1
ATOM 657 C CA . ALA A 1 88 ? 29.243 3.064 -22.340 1.00 94.69 88 ALA A CA 1
ATOM 658 C C . ALA A 1 88 ? 29.558 1.899 -23.300 1.00 94.69 88 ALA A C 1
ATOM 660 O O . ALA A 1 88 ? 30.440 2.021 -24.146 1.00 94.69 88 ALA A O 1
ATOM 661 N N . GLU A 1 89 ? 28.828 0.787 -23.186 1.00 96.25 89 GLU A N 1
ATOM 662 C CA . GLU A 1 89 ? 28.966 -0.388 -24.061 1.00 96.25 89 GLU A CA 1
ATOM 663 C C . GLU A 1 89 ? 28.168 -0.243 -25.368 1.00 96.25 89 GLU A C 1
ATOM 665 O O . GLU A 1 89 ? 28.611 -0.677 -26.432 1.00 96.25 89 GLU A O 1
ATOM 670 N N . TYR A 1 90 ? 27.003 0.404 -25.300 1.00 95.81 90 TYR A N 1
ATOM 671 C CA . TYR A 1 90 ? 26.054 0.584 -26.396 1.00 95.81 90 TYR A CA 1
ATOM 672 C C . TYR A 1 90 ? 25.674 2.069 -26.528 1.00 95.81 90 TYR A C 1
ATOM 674 O O . TYR A 1 90 ? 24.608 2.478 -26.054 1.00 95.81 90 TYR A O 1
ATOM 682 N N . PRO A 1 91 ? 26.491 2.889 -27.222 1.00 94.06 91 PRO A N 1
ATOM 683 C CA . PRO A 1 91 ? 26.293 4.341 -27.308 1.00 94.06 91 PRO A CA 1
ATOM 684 C C . PRO A 1 91 ? 24.934 4.788 -27.861 1.00 94.06 91 PRO A C 1
ATOM 686 O O . PRO A 1 91 ? 24.506 5.907 -27.592 1.00 94.06 91 PRO A O 1
ATOM 689 N N . LEU A 1 92 ? 24.222 3.921 -28.594 1.00 94.44 92 LEU A N 1
ATOM 690 C CA . LEU A 1 92 ? 22.861 4.197 -29.071 1.00 94.44 92 LEU A CA 1
ATOM 691 C C . LEU A 1 92 ? 21.888 4.515 -27.923 1.00 94.44 92 LEU A C 1
ATOM 693 O O . LEU A 1 92 ? 20.942 5.266 -28.124 1.00 94.44 92 LEU A O 1
ATOM 697 N N . LEU A 1 93 ? 22.126 3.983 -26.716 1.00 93.62 93 LEU A N 1
ATOM 698 C CA . LEU A 1 93 ? 21.286 4.218 -25.536 1.00 93.62 93 LEU A CA 1
ATOM 699 C C . LEU A 1 93 ? 21.354 5.663 -25.019 1.00 93.62 93 LEU A C 1
ATOM 701 O O . LEU A 1 93 ? 20.496 6.051 -24.225 1.00 93.62 93 LEU A O 1
ATOM 705 N N . ALA A 1 94 ? 22.330 6.454 -25.481 1.00 93.19 94 ALA A N 1
ATOM 706 C CA . ALA A 1 94 ? 22.419 7.885 -25.201 1.00 93.19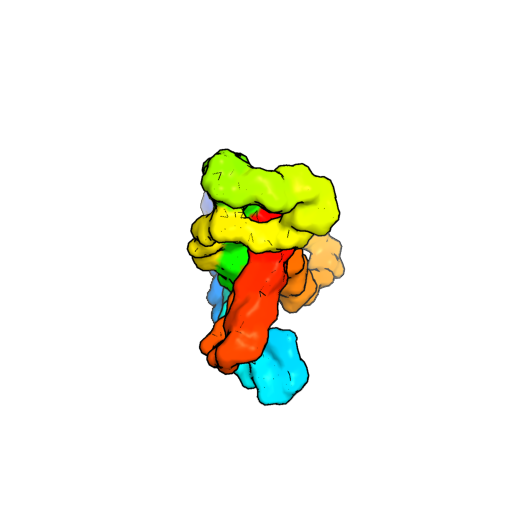 94 ALA A CA 1
ATOM 707 C C . ALA A 1 94 ? 21.384 8.717 -25.981 1.00 93.19 94 ALA A C 1
ATOM 709 O O . ALA A 1 94 ? 21.217 9.901 -25.686 1.00 93.19 94 ALA A O 1
ATOM 710 N N . ASP A 1 95 ? 20.700 8.132 -26.973 1.00 95.12 95 ASP A N 1
ATOM 711 C CA . ASP A 1 95 ? 19.652 8.812 -27.732 1.00 95.12 95 ASP A CA 1
ATOM 712 C C . ASP A 1 95 ? 18.504 9.252 -26.792 1.00 95.12 95 ASP A C 1
ATOM 714 O O . ASP A 1 95 ? 17.877 8.405 -26.142 1.00 95.12 95 ASP A O 1
ATOM 718 N N . PRO A 1 96 ? 18.177 10.560 -26.717 1.00 93.31 96 PRO A N 1
ATOM 719 C CA . PRO A 1 96 ? 17.099 11.068 -25.868 1.00 93.31 96 PRO A CA 1
ATOM 720 C C . PRO A 1 96 ? 15.731 10.424 -26.126 1.00 93.31 96 PRO A C 1
ATOM 722 O O . PRO A 1 96 ? 14.912 10.351 -25.208 1.00 93.31 96 PRO A O 1
ATOM 725 N N . SER A 1 97 ? 15.479 9.925 -27.341 1.00 94.50 97 SER A N 1
ATOM 726 C CA . SER A 1 97 ? 14.246 9.206 -27.684 1.00 94.50 97 SER A CA 1
ATOM 727 C C . SER A 1 97 ? 14.090 7.881 -26.923 1.00 94.50 97 SER A C 1
ATOM 729 O O . SER A 1 97 ? 12.970 7.403 -26.740 1.00 94.50 97 SER A O 1
ATOM 731 N N . LEU A 1 98 ? 15.185 7.318 -26.400 1.00 93.38 98 LEU A N 1
ATOM 732 C CA . LEU A 1 98 ? 15.210 6.062 -25.644 1.00 93.38 98 LEU A CA 1
ATOM 733 C C . LEU A 1 98 ? 15.142 6.254 -24.124 1.00 93.38 98 LEU A C 1
ATOM 735 O O . LEU A 1 98 ? 15.144 5.269 -23.375 1.00 93.38 98 LEU A O 1
ATOM 739 N N . LYS A 1 99 ? 15.050 7.498 -23.637 1.00 87.69 99 LYS A N 1
ATOM 740 C CA . LYS A 1 99 ? 14.982 7.792 -22.196 1.00 87.69 99 LYS A CA 1
ATOM 741 C C . LYS A 1 99 ? 13.758 7.158 -21.522 1.00 87.69 99 LYS A C 1
ATOM 743 O O . LYS A 1 99 ? 13.850 6.728 -20.380 1.00 87.69 99 LYS A O 1
ATOM 748 N N . GLY A 1 100 ? 12.635 7.051 -22.235 1.00 87.69 100 GLY A N 1
ATOM 749 C CA . GLY A 1 100 ? 11.405 6.418 -21.736 1.00 87.69 100 GLY A CA 1
ATOM 750 C C . GLY A 1 100 ? 11.401 4.884 -21.773 1.00 87.69 100 GLY A C 1
ATOM 751 O O . GLY A 1 100 ? 10.420 4.267 -21.356 1.00 87.69 100 GLY A O 1
ATOM 752 N N . LEU A 1 101 ? 12.456 4.248 -22.294 1.00 93.75 101 LEU A N 1
ATOM 753 C CA . LEU A 1 101 ? 12.568 2.792 -22.315 1.00 93.75 101 LEU A CA 1
ATOM 754 C C . LEU A 1 101 ? 12.882 2.283 -20.892 1.00 93.75 101 LEU A C 1
ATOM 756 O O . LEU A 1 101 ? 13.889 2.700 -20.327 1.00 93.75 101 LEU A O 1
ATOM 760 N N . PRO A 1 102 ? 12.081 1.393 -20.286 1.00 94.50 102 PRO A N 1
ATOM 761 C CA . PRO A 1 102 ? 12.464 0.777 -19.017 1.00 94.50 102 PRO A CA 1
ATOM 762 C C . PRO A 1 102 ? 13.773 -0.013 -19.173 1.00 94.50 102 PRO A C 1
ATOM 764 O O . PRO A 1 102 ? 13.929 -0.762 -20.138 1.00 94.50 102 PRO A O 1
ATOM 767 N N . MET A 1 103 ? 14.701 0.144 -18.225 1.00 94.75 103 MET A N 1
ATOM 768 C CA . MET A 1 103 ? 15.999 -0.547 -18.218 1.00 94.75 103 MET A CA 1
ATOM 769 C C . MET A 1 103 ? 16.060 -1.616 -17.127 1.00 94.75 103 MET A C 1
ATOM 771 O O . MET A 1 103 ? 15.186 -1.703 -16.264 1.00 94.75 103 MET A O 1
ATOM 775 N N . ILE A 1 104 ? 17.109 -2.439 -17.176 1.00 96.31 104 ILE A N 1
ATOM 776 C CA . ILE A 1 104 ? 17.369 -3.484 -16.182 1.00 96.31 104 ILE A CA 1
ATOM 777 C C . ILE A 1 104 ? 17.449 -2.852 -14.790 1.00 96.31 104 ILE A C 1
ATOM 779 O O . ILE A 1 104 ? 18.175 -1.884 -14.586 1.00 96.31 104 ILE A O 1
ATOM 783 N N . THR A 1 105 ? 16.717 -3.416 -13.836 1.00 97.88 105 THR A N 1
ATOM 784 C CA . THR A 1 105 ? 16.789 -3.061 -12.419 1.00 97.88 105 THR A CA 1
ATOM 785 C C . THR A 1 105 ? 16.391 -4.265 -11.572 1.00 97.88 105 THR A C 1
ATOM 787 O O . THR A 1 105 ? 15.945 -5.283 -12.103 1.00 97.88 105 THR A O 1
ATOM 790 N N . HIS A 1 106 ? 16.542 -4.156 -10.255 1.00 97.69 106 HIS A N 1
ATOM 791 C CA . HIS A 1 106 ? 15.903 -5.088 -9.339 1.00 97.69 106 HIS A CA 1
ATOM 792 C C . HIS A 1 106 ? 14.501 -4.598 -8.963 1.00 97.69 106 HIS A C 1
ATOM 794 O O . HIS A 1 106 ? 14.213 -3.398 -8.891 1.00 97.69 106 HIS A O 1
ATOM 800 N N . ASN A 1 107 ? 13.641 -5.562 -8.680 1.00 97.19 107 ASN A N 1
ATOM 801 C CA . ASN A 1 107 ? 12.303 -5.367 -8.162 1.00 97.19 107 ASN A CA 1
ATOM 802 C C . ASN A 1 107 ? 12.065 -6.318 -6.988 1.00 97.19 107 ASN A C 1
ATOM 804 O O . ASN A 1 107 ? 12.650 -7.398 -6.909 1.00 97.19 107 ASN A O 1
ATOM 808 N N . GLN A 1 108 ? 11.197 -5.914 -6.069 1.00 96.12 108 GLN A N 1
ATOM 809 C CA . GLN A 1 108 ? 10.902 -6.680 -4.866 1.00 96.12 108 GLN A CA 1
ATOM 810 C C . GLN A 1 108 ? 9.428 -6.588 -4.504 1.00 96.12 108 GLN A C 1
ATOM 812 O O . GLN A 1 108 ? 8.720 -5.652 -4.882 1.00 96.12 108 GLN A O 1
ATOM 817 N N . ARG A 1 109 ? 8.982 -7.576 -3.730 1.00 96.31 109 ARG A N 1
ATOM 818 C CA . ARG A 1 109 ? 7.688 -7.537 -3.064 1.00 96.31 109 ARG A CA 1
ATOM 819 C C . ARG A 1 109 ? 7.722 -6.469 -1.974 1.00 96.31 109 ARG A C 1
ATOM 821 O O . ARG A 1 109 ? 8.623 -6.478 -1.139 1.00 96.31 109 ARG A O 1
ATOM 828 N N . ASN A 1 110 ? 6.721 -5.602 -1.964 1.00 94.81 110 ASN A N 1
ATOM 829 C CA . ASN A 1 110 ? 6.522 -4.592 -0.937 1.00 94.81 110 ASN A CA 1
ATOM 830 C C . ASN A 1 110 ? 5.166 -4.806 -0.259 1.00 94.81 110 ASN A C 1
ATOM 832 O O . ASN A 1 110 ? 4.176 -5.093 -0.928 1.00 94.81 110 ASN A O 1
ATOM 836 N N . ARG A 1 111 ? 5.120 -4.660 1.064 1.00 95.94 111 ARG A N 1
ATOM 837 C CA . ARG A 1 111 ? 3.886 -4.713 1.853 1.00 95.94 111 ARG A CA 1
ATOM 838 C C . ARG A 1 111 ? 3.636 -3.318 2.396 1.00 95.94 111 ARG A C 1
ATOM 840 O O . ARG A 1 111 ? 4.475 -2.778 3.109 1.00 95.94 111 ARG A O 1
ATOM 847 N N . THR A 1 112 ? 2.512 -2.728 2.018 1.00 96.69 112 THR A N 1
ATOM 848 C CA . THR A 1 112 ? 2.167 -1.358 2.402 1.00 96.69 112 THR A CA 1
ATOM 849 C C . THR A 1 112 ? 0.915 -1.384 3.251 1.00 96.69 112 THR A C 1
ATOM 851 O O . THR A 1 112 ? -0.084 -1.984 2.860 1.00 96.69 112 THR A O 1
ATOM 854 N N . ARG A 1 113 ? 1.001 -0.741 4.415 1.00 95.81 113 ARG A N 1
ATOM 855 C CA . ARG A 1 113 ? -0.039 -0.695 5.436 1.00 95.81 113 ARG A CA 1
ATOM 856 C C . ARG A 1 113 ? -0.407 0.752 5.709 1.00 95.81 113 ARG A C 1
ATOM 858 O O . ARG A 1 113 ? 0.466 1.560 6.012 1.00 95.81 113 ARG A O 1
ATOM 865 N N . L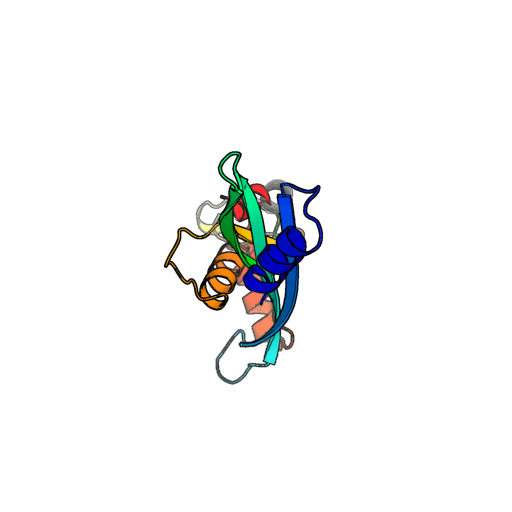EU A 1 114 ? -1.698 1.047 5.649 1.00 94.69 114 LEU A N 1
ATOM 866 C CA . LEU A 1 114 ? -2.262 2.338 6.019 1.00 94.69 114 LEU A CA 1
ATOM 867 C C . LEU A 1 114 ? -3.263 2.137 7.153 1.00 94.69 114 LEU A C 1
ATOM 869 O O . LEU A 1 114 ? -4.068 1.212 7.106 1.00 94.69 114 LEU A O 1
ATOM 873 N N . LEU A 1 115 ? -3.218 3.001 8.163 1.00 95.00 115 LEU A N 1
ATOM 874 C CA . LEU A 1 115 ? -4.185 3.052 9.256 1.00 95.00 115 LEU A CA 1
ATOM 875 C C . LEU A 1 115 ? -4.438 4.521 9.581 1.00 95.00 115 LEU A C 1
ATOM 877 O O . LEU A 1 115 ? -3.509 5.235 9.953 1.00 95.00 115 LEU A O 1
ATOM 881 N N . PHE A 1 116 ? -5.684 4.961 9.436 1.00 92.81 116 PHE A N 1
ATOM 882 C CA . PHE A 1 116 ? -6.071 6.345 9.683 1.00 92.81 116 PHE A CA 1
ATOM 883 C C . PHE A 1 116 ? -7.151 6.415 10.748 1.00 92.81 116 PHE A C 1
ATOM 885 O O . PHE A 1 116 ? -8.048 5.571 10.795 1.00 92.81 116 PHE A O 1
ATOM 892 N N . GLU A 1 117 ? -7.079 7.449 11.580 1.00 94.94 117 GLU A N 1
ATOM 893 C CA . GLU A 1 117 ? -8.170 7.809 12.476 1.00 94.94 117 GLU A CA 1
ATOM 894 C C . GLU A 1 117 ? -9.303 8.466 11.687 1.00 94.94 117 GLU A C 1
ATOM 896 O O . GLU A 1 117 ? -9.081 9.298 10.806 1.00 94.94 117 GLU A O 1
ATOM 901 N N . LEU A 1 118 ? -10.533 8.095 12.021 1.00 93.19 118 LEU A N 1
ATOM 902 C CA . LEU A 1 118 ? -11.736 8.641 11.422 1.00 93.19 118 LEU A CA 1
ATOM 903 C C . LEU A 1 118 ? -12.385 9.651 12.369 1.00 93.19 118 LEU A C 1
ATOM 905 O O . LEU A 1 118 ? -12.595 9.335 13.547 1.00 93.19 118 LEU A O 1
ATOM 909 N N . PRO A 1 119 ? -12.808 10.820 11.857 1.00 91.12 119 PRO A N 1
ATOM 910 C CA . PRO A 1 119 ? -13.677 11.708 12.608 1.00 91.12 119 PRO A CA 1
ATOM 911 C C . PRO A 1 119 ? -14.994 11.015 13.009 1.00 91.12 119 PRO A C 1
ATOM 913 O O . PRO A 1 119 ? -15.447 10.071 12.342 1.00 91.12 119 PRO A O 1
ATOM 916 N N . PRO A 1 120 ? -15.660 11.484 14.078 1.00 87.31 120 PRO A N 1
ATOM 917 C CA . PRO A 1 120 ? -16.974 10.979 14.457 1.00 87.31 120 PRO A CA 1
ATOM 918 C C . PRO A 1 120 ? -17.979 11.074 13.300 1.00 87.31 120 PRO A C 1
ATOM 920 O O . PRO A 1 120 ? -18.053 12.086 12.610 1.00 87.31 120 PRO A O 1
ATOM 923 N N . GLY A 1 121 ? -18.759 10.011 13.087 1.00 87.44 121 GLY A N 1
ATOM 924 C CA . GLY A 1 121 ? -19.793 9.963 12.044 1.00 87.44 121 GLY A CA 1
ATOM 925 C C . GLY A 1 121 ? -19.289 9.724 10.616 1.00 87.44 121 GLY A C 1
ATOM 926 O O . GLY A 1 121 ? -20.112 9.534 9.728 1.00 87.44 121 GLY A O 1
ATOM 927 N N . ILE A 1 122 ? -17.972 9.678 10.391 1.00 91.56 122 ILE A N 1
ATOM 928 C CA . ILE A 1 122 ? -17.394 9.325 9.090 1.00 91.56 122 ILE A CA 1
ATOM 929 C C . ILE A 1 122 ? -17.196 7.813 8.993 1.00 91.56 122 ILE A C 1
ATOM 931 O O . ILE A 1 122 ? -16.742 7.170 9.946 1.00 91.56 122 ILE A O 1
ATOM 935 N N . GLU A 1 123 ? -17.520 7.271 7.824 1.00 88.88 123 GLU A N 1
ATOM 936 C CA . GLU A 1 123 ? -17.258 5.893 7.424 1.00 88.88 123 GLU A CA 1
ATOM 937 C C . GLU A 1 123 ? -16.467 5.897 6.113 1.00 88.88 123 GLU A C 1
ATOM 939 O O . GLU A 1 123 ? -16.672 6.753 5.252 1.00 88.88 123 GLU A O 1
ATOM 944 N N . VAL A 1 124 ? -15.536 4.955 5.984 1.00 90.81 124 VAL A N 1
ATOM 945 C CA . VAL A 1 124 ? -14.685 4.786 4.803 1.00 90.81 124 VAL A CA 1
ATOM 946 C C . VAL A 1 124 ? -14.739 3.321 4.403 1.00 90.81 124 VAL A C 1
ATOM 948 O O . VAL A 1 124 ? -14.649 2.441 5.258 1.00 90.81 124 VAL A O 1
ATOM 951 N N . ASP A 1 125 ? -14.886 3.062 3.108 1.00 91.38 125 ASP A N 1
ATOM 952 C CA . ASP A 1 125 ? -14.782 1.715 2.562 1.00 91.38 125 ASP A CA 1
ATOM 953 C C . ASP A 1 125 ? -13.304 1.301 2.497 1.00 91.38 125 ASP A C 1
ATOM 955 O O . ASP A 1 125 ? -12.471 2.003 1.917 1.00 91.38 125 ASP A O 1
ATOM 959 N N . ALA A 1 126 ? -12.974 0.156 3.097 1.00 90.31 126 ALA A N 1
ATOM 960 C CA . ALA A 1 126 ? -11.619 -0.383 3.080 1.00 90.31 126 ALA A CA 1
ATOM 961 C C . ALA A 1 126 ? -11.116 -0.664 1.652 1.00 90.31 126 ALA A C 1
ATOM 963 O O . ALA A 1 126 ? -9.912 -0.601 1.416 1.00 90.31 126 ALA A O 1
ATOM 964 N N . THR A 1 127 ? -12.006 -0.913 0.685 1.00 91.19 127 THR A N 1
ATOM 965 C CA . THR A 1 127 ? -11.629 -1.128 -0.721 1.00 91.19 127 THR A CA 1
ATOM 966 C C . THR A 1 127 ? -10.982 0.106 -1.350 1.00 91.19 127 THR A C 1
ATOM 968 O O . THR A 1 127 ? -9.982 -0.037 -2.048 1.00 91.19 127 THR A O 1
ATOM 971 N N . HIS A 1 128 ? -11.436 1.320 -1.017 1.00 93.56 128 HIS A N 1
ATOM 972 C CA . HIS A 1 128 ? -10.787 2.553 -1.478 1.00 93.56 128 HIS A CA 1
ATOM 973 C C . HIS A 1 128 ? -9.360 2.699 -0.926 1.00 93.56 128 HIS A C 1
ATOM 975 O O . HIS A 1 128 ? -8.476 3.222 -1.604 1.00 93.56 128 HIS A O 1
ATOM 981 N N . LEU A 1 129 ? -9.111 2.224 0.301 1.00 94.44 129 LEU A N 1
ATOM 982 C CA . LEU A 1 129 ? -7.764 2.219 0.880 1.00 94.44 129 LEU A CA 1
ATOM 983 C C . LEU A 1 129 ? -6.854 1.232 0.142 1.00 94.44 129 LEU A C 1
ATOM 985 O O . LEU A 1 129 ? -5.691 1.542 -0.104 1.00 94.44 129 LEU A O 1
ATOM 989 N N . LEU A 1 130 ? -7.381 0.067 -0.241 1.00 93.75 130 LEU A N 1
ATOM 990 C CA . LEU A 1 130 ? -6.646 -0.926 -1.028 1.00 93.75 130 LEU A CA 1
ATOM 991 C C . LEU A 1 130 ? -6.263 -0.390 -2.409 1.00 93.75 130 LEU A C 1
ATOM 993 O O . LEU A 1 130 ? -5.110 -0.526 -2.813 1.00 93.75 130 LEU A O 1
ATOM 997 N N . GLU A 1 131 ? -7.195 0.267 -3.099 1.00 93.38 131 GLU A N 1
ATOM 998 C CA . GLU A 1 131 ? -6.931 0.914 -4.390 1.00 93.38 131 GLU A CA 1
ATOM 999 C C . GLU A 1 131 ? -5.834 1.978 -4.273 1.00 93.38 131 GLU A C 1
ATOM 1001 O O . GLU A 1 131 ? -4.901 1.999 -5.078 1.00 93.38 131 GLU A O 1
ATOM 1006 N N . ALA A 1 132 ? -5.890 2.815 -3.232 1.00 94.88 132 ALA A N 1
ATOM 1007 C CA . ALA A 1 132 ? -4.857 3.813 -2.971 1.00 94.88 132 ALA A CA 1
ATOM 1008 C C . ALA A 1 132 ? -3.480 3.167 -2.743 1.00 94.88 132 ALA A C 1
ATOM 1010 O O . ALA A 1 132 ? -2.490 3.600 -3.337 1.00 94.88 132 ALA A O 1
ATOM 1011 N N . ILE A 1 133 ? -3.413 2.102 -1.933 1.00 95.81 133 ILE A N 1
ATOM 1012 C CA . ILE A 1 133 ? -2.164 1.377 -1.669 1.00 95.81 133 ILE A CA 1
ATOM 1013 C C . ILE A 1 133 ? -1.585 0.795 -2.957 1.00 95.81 133 ILE A C 1
ATOM 1015 O O . ILE A 1 133 ? -0.387 0.931 -3.206 1.00 95.81 133 ILE A O 1
ATOM 1019 N N . GLU A 1 134 ? -2.410 0.143 -3.771 1.00 94.50 134 GLU A N 1
ATOM 1020 C CA . GLU A 1 134 ? -1.984 -0.468 -5.028 1.00 94.50 134 GLU A CA 1
ATOM 1021 C C . GLU A 1 134 ? -1.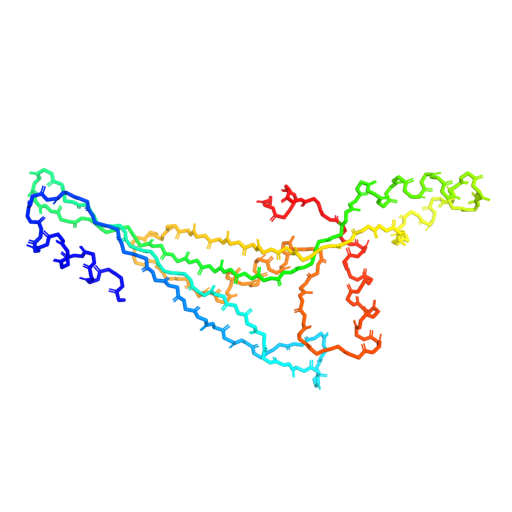491 0.567 -6.043 1.00 94.50 134 GLU A C 1
ATOM 1023 O O . GLU A 1 134 ? -0.449 0.364 -6.670 1.00 94.50 134 GLU A O 1
ATOM 1028 N N . HIS A 1 135 ? -2.197 1.694 -6.172 1.00 94.38 135 HIS A N 1
ATOM 1029 C CA . HIS A 1 135 ? -1.807 2.804 -7.045 1.00 94.38 135 HIS A CA 1
ATOM 1030 C C . HIS A 1 135 ? -0.482 3.450 -6.607 1.00 94.38 135 HIS A C 1
ATOM 1032 O O . HIS A 1 135 ? 0.286 3.951 -7.438 1.00 94.38 135 HIS A O 1
ATOM 1038 N N . ALA A 1 136 ? -0.180 3.416 -5.307 1.00 95.88 136 ALA A N 1
ATOM 1039 C CA . ALA A 1 136 ? 1.074 3.927 -4.774 1.00 95.88 136 ALA A CA 1
ATOM 1040 C C . ALA A 1 136 ? 2.290 3.065 -5.161 1.00 95.88 136 ALA A C 1
ATOM 1042 O O . ALA A 1 136 ? 3.395 3.595 -5.248 1.00 95.88 136 ALA A O 1
ATOM 1043 N N . GLN A 1 137 ? 2.119 1.778 -5.479 1.00 96.38 137 GLN A N 1
ATOM 1044 C CA . GLN A 1 137 ? 3.220 0.882 -5.874 1.00 96.38 137 GLN A CA 1
ATOM 1045 C C . GLN A 1 137 ? 3.721 1.154 -7.305 1.00 96.38 137 GLN A C 1
ATOM 1047 O O . GLN A 1 137 ? 3.149 1.959 -8.047 1.00 96.38 137 GLN A O 1
ATOM 1052 N N . SER A 1 138 ? 4.792 0.461 -7.720 1.00 97.62 138 SER A N 1
ATOM 1053 C CA . SER A 1 138 ? 5.185 0.417 -9.138 1.00 97.62 138 SER A CA 1
ATOM 1054 C C . SER A 1 138 ? 4.195 -0.422 -9.952 1.00 97.62 138 SER A C 1
ATOM 1056 O O . SER A 1 138 ? 3.834 -0.044 -11.064 1.00 97.62 138 SER A O 1
ATOM 1058 N N . SER A 1 139 ? 3.739 -1.547 -9.394 1.00 96.62 139 SER A N 1
ATOM 1059 C CA . SER A 1 139 ? 2.635 -2.357 -9.922 1.00 96.62 139 SER A CA 1
ATOM 1060 C C . SER A 1 139 ? 1.959 -3.149 -8.793 1.00 96.62 139 SER A C 1
ATOM 1062 O O . SER A 1 139 ? 2.660 -3.598 -7.879 1.00 96.62 139 SER A O 1
ATOM 1064 N N . PRO A 1 140 ? 0.640 -3.411 -8.872 1.00 94.69 140 PRO A N 1
ATOM 1065 C CA . PRO A 1 140 ? -0.016 -4.440 -8.067 1.00 94.69 140 PRO A CA 1
ATOM 1066 C C . PRO A 1 140 ? 0.570 -5.830 -8.343 1.00 94.69 140 PRO A C 1
ATOM 1068 O O . PRO A 1 140 ? 1.237 -6.043 -9.365 1.00 94.69 140 PRO A O 1
ATOM 1071 N N . THR A 1 141 ? 0.291 -6.775 -7.444 1.00 92.44 141 THR A N 1
ATOM 1072 C CA . THR A 1 141 ? 0.563 -8.203 -7.660 1.00 92.44 141 THR A CA 1
ATOM 1073 C C . THR A 1 141 ? -0.725 -8.951 -7.991 1.00 92.44 141 THR A C 1
ATOM 1075 O O . THR A 1 141 ? -1.811 -8.476 -7.679 1.00 92.44 141 THR A O 1
ATOM 1078 N N . TYR A 1 142 ? -0.590 -10.083 -8.683 1.00 93.62 142 TYR A N 1
ATOM 1079 C CA . TYR A 1 142 ? -1.706 -10.955 -9.043 1.00 93.62 142 TYR A CA 1
ATOM 1080 C C . TYR A 1 142 ? -1.285 -12.408 -8.839 1.00 93.62 142 TYR A C 1
ATOM 1082 O O . TYR A 1 142 ? -0.170 -12.784 -9.218 1.00 93.62 142 TYR A O 1
ATOM 1090 N N . ALA A 1 143 ? -2.171 -13.231 -8.288 1.00 91.94 143 ALA A N 1
ATOM 1091 C CA . ALA A 1 143 ? -1.898 -14.631 -7.990 1.00 91.94 143 ALA A CA 1
ATOM 1092 C C . ALA A 1 143 ? -1.719 -15.484 -9.257 1.00 91.94 143 ALA A C 1
ATOM 1094 O O . ALA A 1 143 ? -0.928 -16.431 -9.268 1.00 91.94 143 ALA A O 1
ATOM 1095 N N . ILE A 1 144 ? -2.442 -15.163 -10.337 1.00 91.19 144 ILE A N 1
ATOM 1096 C CA . ILE A 1 144 ? -2.406 -15.924 -11.591 1.00 91.19 144 ILE A CA 1
ATOM 1097 C C . ILE A 1 144 ? -1.979 -15.028 -12.752 1.00 91.19 144 ILE A C 1
ATOM 1099 O O . ILE A 1 144 ? -2.700 -14.127 -13.170 1.00 91.19 144 ILE A O 1
ATOM 1103 N N . LEU A 1 145 ? -0.829 -15.355 -13.346 1.00 92.75 145 LEU A N 1
ATOM 1104 C CA . LEU A 1 145 ? -0.299 -14.695 -14.538 1.00 92.75 145 LEU A CA 1
ATOM 1105 C C . LEU A 1 145 ? 0.014 -15.730 -15.624 1.00 92.75 145 LEU A C 1
ATOM 1107 O O . LEU A 1 145 ? 0.548 -16.809 -15.354 1.00 92.75 145 LEU A O 1
ATOM 1111 N N . LYS A 1 146 ? -0.312 -15.415 -16.879 1.00 92.19 146 LYS A N 1
ATOM 1112 C CA . LYS A 1 146 ? 0.255 -16.088 -18.057 1.00 92.19 146 LYS A CA 1
ATOM 1113 C C . LYS A 1 146 ? 1.405 -15.250 -18.616 1.00 92.19 146 LYS A C 1
ATOM 1115 O O . LYS A 1 146 ? 1.601 -14.108 -18.225 1.00 92.19 146 LYS A O 1
ATOM 1120 N N . ARG A 1 147 ? 2.135 -15.787 -19.599 1.00 93.75 147 ARG A N 1
ATOM 1121 C CA . ARG A 1 147 ? 3.325 -15.134 -20.184 1.00 93.75 147 ARG A CA 1
ATOM 1122 C C . ARG A 1 147 ? 3.086 -13.683 -20.630 1.00 93.75 147 ARG A C 1
ATOM 1124 O O . ARG A 1 147 ? 3.928 -12.826 -20.397 1.00 93.75 147 ARG A O 1
ATOM 1131 N N . GLY A 1 148 ? 1.952 -13.411 -21.280 1.00 92.69 148 GLY A N 1
ATOM 1132 C CA . GLY A 1 148 ? 1.609 -12.049 -21.710 1.00 92.69 148 GLY A CA 1
ATOM 1133 C C . GLY A 1 148 ? 1.307 -11.111 -20.538 1.00 92.69 148 GLY A C 1
ATOM 1134 O O . GLY A 1 148 ? 1.677 -9.943 -20.575 1.00 92.69 148 GLY A O 1
ATOM 1135 N N . ASP A 1 149 ? 0.691 -11.642 -19.484 1.00 93.62 149 ASP A N 1
ATOM 1136 C CA . ASP A 1 149 ? 0.347 -10.889 -18.278 1.00 93.62 149 ASP A CA 1
ATOM 1137 C C . ASP A 1 149 ? 1.592 -10.542 -17.469 1.00 93.62 149 ASP A C 1
ATOM 1139 O O . ASP A 1 149 ? 1.763 -9.412 -17.027 1.00 93.62 149 ASP A O 1
ATOM 1143 N N . GLU A 1 150 ? 2.496 -11.507 -17.326 1.00 94.75 150 GLU A N 1
ATOM 1144 C CA . GLU A 1 150 ? 3.782 -11.316 -16.669 1.00 94.75 150 GLU A CA 1
ATOM 1145 C C . GLU A 1 150 ? 4.592 -10.217 -17.366 1.00 94.75 150 GLU A C 1
ATOM 1147 O O . GLU A 1 150 ? 5.067 -9.294 -16.708 1.00 94.75 150 GLU A O 1
ATOM 1152 N N . ALA A 1 151 ? 4.668 -10.246 -18.701 1.00 95.06 151 ALA A N 1
ATOM 1153 C CA . ALA A 1 151 ? 5.327 -9.190 -19.466 1.00 95.06 151 ALA A CA 1
ATOM 1154 C C . ALA A 1 151 ? 4.680 -7.814 -19.225 1.00 95.06 151 ALA A C 1
ATOM 1156 O O . ALA A 1 151 ? 5.391 -6.828 -19.028 1.00 95.06 151 ALA A O 1
ATOM 1157 N N . GLN A 1 152 ? 3.345 -7.743 -19.193 1.00 94.38 152 GLN A N 1
ATOM 1158 C CA . GLN A 1 152 ? 2.624 -6.501 -18.916 1.00 94.38 152 GLN A CA 1
ATOM 1159 C C . GLN A 1 152 ? 2.897 -5.983 -17.496 1.00 94.38 152 GLN A C 1
ATOM 1161 O O . GLN A 1 152 ? 3.169 -4.796 -17.327 1.00 94.38 152 GLN A O 1
ATOM 1166 N N . LEU A 1 153 ? 2.868 -6.854 -16.486 1.00 95.25 153 LEU A N 1
ATOM 1167 C CA . LEU A 1 153 ? 3.159 -6.507 -15.093 1.00 95.25 153 LEU A CA 1
ATOM 1168 C C . LEU A 1 153 ? 4.597 -6.003 -14.925 1.00 95.25 153 LEU A C 1
ATOM 1170 O O . LEU A 1 153 ? 4.824 -4.972 -14.289 1.00 95.25 153 LEU A O 1
ATOM 1174 N N . VAL A 1 154 ? 5.566 -6.690 -15.537 1.00 96.19 154 VAL A N 1
ATOM 1175 C CA . VAL A 1 154 ? 6.976 -6.283 -15.514 1.00 96.19 154 VAL A CA 1
ATOM 1176 C C . VAL A 1 154 ? 7.138 -4.908 -16.161 1.00 96.19 154 VAL A C 1
ATOM 1178 O O . VAL A 1 154 ? 7.741 -4.021 -15.552 1.00 96.19 154 VAL A O 1
ATOM 1181 N N . LEU A 1 155 ? 6.552 -4.693 -17.343 1.00 95.75 155 LEU A N 1
ATOM 1182 C CA . LEU A 1 155 ? 6.603 -3.403 -18.036 1.00 95.75 155 LEU A CA 1
ATOM 1183 C C . LEU A 1 155 ? 5.926 -2.284 -17.242 1.00 95.75 155 LEU A C 1
ATOM 1185 O O . 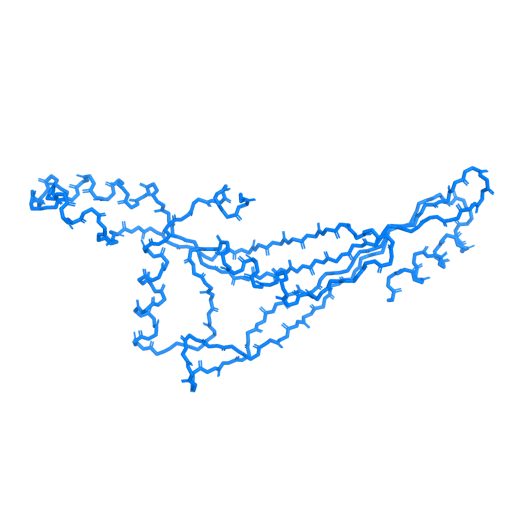LEU A 1 155 ? 6.476 -1.187 -17.187 1.00 95.75 155 LEU A O 1
ATOM 1189 N N . ASN A 1 156 ? 4.775 -2.542 -16.616 1.00 95.12 156 ASN A N 1
ATOM 1190 C CA . ASN A 1 156 ? 4.084 -1.563 -15.774 1.00 95.12 156 ASN A CA 1
ATOM 1191 C C . ASN A 1 156 ? 4.988 -1.098 -14.632 1.00 95.12 156 ASN A C 1
ATOM 1193 O O . ASN A 1 156 ? 5.206 0.100 -14.466 1.00 95.12 156 ASN A O 1
ATOM 1197 N N . ALA A 1 157 ? 5.586 -2.044 -13.905 1.00 97.06 157 ALA A N 1
ATOM 1198 C CA . ALA A 1 157 ? 6.446 -1.708 -12.783 1.00 97.06 157 ALA A CA 1
ATOM 1199 C C . ALA A 1 157 ? 7.727 -0.980 -13.199 1.00 97.06 157 ALA A C 1
ATOM 1201 O O . ALA A 1 157 ? 8.123 -0.017 -12.551 1.00 97.06 157 ALA A O 1
ATOM 1202 N N . HIS A 1 158 ? 8.370 -1.408 -14.287 1.00 97.56 158 HIS A N 1
ATOM 1203 C CA . HIS A 1 158 ? 9.626 -0.800 -14.730 1.00 97.56 158 HIS A CA 1
ATOM 1204 C C . HIS A 1 158 ? 9.414 0.546 -15.440 1.00 97.56 158 HIS A C 1
ATOM 1206 O O . HIS A 1 158 ? 10.342 1.341 -15.528 1.00 97.56 158 HIS A O 1
ATOM 1212 N N . ARG A 1 159 ? 8.204 0.839 -15.934 1.00 96.50 159 ARG A N 1
ATOM 1213 C CA . ARG A 1 159 ? 7.835 2.179 -16.428 1.00 96.50 159 ARG A CA 1
ATOM 1214 C C . ARG A 1 159 ? 7.468 3.151 -15.308 1.00 96.50 159 ARG A C 1
ATOM 1216 O O . ARG A 1 159 ? 7.438 4.352 -15.546 1.00 96.50 159 ARG A O 1
ATOM 1223 N N . ASN A 1 160 ? 7.198 2.634 -14.114 1.00 96.75 160 ASN A N 1
ATOM 1224 C CA . ASN A 1 160 ? 6.833 3.398 -12.929 1.00 96.75 160 ASN A CA 1
ATOM 1225 C C . ASN A 1 160 ? 7.723 3.009 -11.728 1.00 96.75 160 ASN A C 1
ATOM 1227 O O . ASN A 1 160 ? 7.210 2.551 -10.699 1.00 96.75 160 ASN A O 1
ATOM 1231 N N . PRO A 1 161 ? 9.063 3.102 -11.849 1.00 97.12 161 PRO A N 1
ATOM 1232 C CA . PRO A 1 161 ? 9.954 2.739 -10.758 1.00 97.12 161 PRO A CA 1
ATOM 1233 C C . PRO A 1 161 ? 9.805 3.751 -9.618 1.00 97.12 161 PRO A C 1
ATOM 1235 O O . PRO A 1 161 ? 9.757 4.957 -9.850 1.00 97.12 161 PRO A O 1
ATOM 1238 N N . LYS A 1 162 ? 9.718 3.255 -8.385 1.00 96.94 162 LYS A N 1
ATOM 1239 C CA . LYS A 1 162 ? 9.450 4.065 -7.191 1.00 96.94 162 LYS A CA 1
ATOM 1240 C C . LYS A 1 162 ? 10.357 3.633 -6.050 1.00 96.94 162 LYS A C 1
ATOM 1242 O O . LYS A 1 162 ? 10.538 2.433 -5.824 1.00 96.94 162 LYS A O 1
ATOM 1247 N N . PHE A 1 163 ? 10.907 4.601 -5.320 1.00 97.25 163 PHE A N 1
ATOM 1248 C CA . PHE A 1 163 ? 11.500 4.325 -4.017 1.00 97.25 163 PHE A CA 1
ATOM 1249 C C . PHE A 1 163 ? 10.416 4.056 -2.968 1.00 97.25 163 PHE A C 1
ATOM 1251 O O . PHE A 1 163 ? 9.234 4.316 -3.195 1.00 97.25 163 PHE A O 1
ATOM 1258 N N . VAL A 1 164 ? 10.811 3.556 -1.795 1.00 95.31 164 VAL A N 1
ATOM 1259 C CA . VAL A 1 164 ? 9.863 3.367 -0.686 1.00 95.31 164 VAL A CA 1
ATOM 1260 C C . VAL A 1 164 ? 9.279 4.706 -0.229 1.00 95.31 164 VAL A C 1
ATOM 1262 O O . VAL A 1 164 ? 8.099 4.791 0.089 1.00 95.31 164 VAL A O 1
ATOM 1265 N N . GLU A 1 165 ? 10.071 5.773 -0.285 1.00 96.06 165 GLU A N 1
ATOM 1266 C CA . GLU A 1 165 ? 9.650 7.134 0.020 1.00 96.06 165 GLU A CA 1
ATOM 1267 C C . GLU A 1 165 ? 8.615 7.648 -0.985 1.00 96.06 165 GLU A C 1
ATOM 1269 O O . GLU A 1 165 ? 7.716 8.383 -0.595 1.00 96.06 165 GLU A O 1
ATOM 1274 N N . ASP A 1 166 ? 8.705 7.243 -2.256 1.00 96.56 166 ASP A N 1
ATOM 1275 C CA . ASP A 1 166 ? 7.730 7.621 -3.287 1.00 96.56 166 ASP A CA 1
ATOM 1276 C C . ASP A 1 166 ? 6.419 6.843 -3.158 1.00 96.56 166 ASP A C 1
ATOM 1278 O O . ASP A 1 166 ? 5.378 7.333 -3.574 1.00 96.56 166 ASP A O 1
ATOM 1282 N N . VAL A 1 167 ? 6.456 5.638 -2.583 1.00 95.69 167 VAL A N 1
ATOM 1283 C CA . VAL A 1 167 ? 5.245 4.877 -2.237 1.00 95.69 167 VAL A CA 1
ATOM 1284 C C . VAL A 1 167 ? 4.497 5.526 -1.066 1.00 95.69 167 VAL A C 1
ATOM 1286 O O . VAL A 1 167 ? 3.282 5.391 -0.971 1.00 95.69 167 VAL A O 1
ATOM 1289 N N . MET A 1 168 ? 5.210 6.205 -0.162 1.00 93.06 168 MET A N 1
ATOM 1290 C CA . MET A 1 168 ? 4.623 6.844 1.024 1.00 93.06 168 MET A CA 1
ATOM 1291 C C . MET A 1 168 ? 4.137 8.279 0.782 1.00 93.06 168 MET A C 1
ATOM 1293 O O . MET A 1 168 ? 3.373 8.794 1.598 1.00 93.06 168 MET A O 1
ATOM 1297 N N . ARG A 1 169 ? 4.620 8.937 -0.277 1.00 92.19 169 ARG A N 1
ATOM 1298 C CA . ARG A 1 169 ? 4.213 10.292 -0.681 1.00 92.19 169 ARG A CA 1
ATOM 1299 C C . ARG A 1 169 ? 2.897 10.273 -1.445 1.00 92.19 169 ARG A C 1
ATOM 1301 O O . ARG A 1 169 ? 2.108 11.211 -1.203 1.00 92.19 169 ARG A O 1
#

Organism: NCBI:txid410659

Foldseek 3Di:
DQVVVFVVCCVVCVVDFKGKDKDKDKDWDFDDLDPPGTDTFIKIKIKMKMWGQDPVRDIDIWIKIKIKAKAKAWAPVQQVVQLVVVCVVPVVSVPPVNPLPQGDTDMDIDMDMDMDTDDPPDDDDNVVRVVLLQVLHLHGDHPDDDPVSVVVRVRSNSSRHDDPVSSVD

Sequence (169 aa):
ACAKIAEELLVRHQYANDATVSAEAEFFLRKGIAPGRESFEDFTILAETRAHRGADGQVTLTRGIGAEAVGMTACPCAMETCRERLTAEYPLLADPSLKGLPMITHNQRNRTRLLFELPPGIEVDATHLLEAIEHAQSSPTYAILKRGDEAQLVLNAHRNPKFVEDVMR

Radius of gyration: 22.43 Å; chains: 1; bounding box: 49×30×66 Å

pLDDT: mean 94.58, std 3.05, range [81.31, 98.19]

InterPro domains:
  IPR003801 GTP cyclohydrolase FolE2/MptA [PF02649] (3-169)
  IPR003801 GTP cyclohydrolase FolE2/MptA [PTHR36445] (2-169)